Protein AF-A0A847QGR7-F1 (afdb_monomer_lite)

Foldseek 3Di:
DDDPDPPPVVVVVVVVVPDPDVVQADKDFLQCCCCLQVVVPDDSVVSVVCVVVVNAAWDDDDPGTIMHGSVVRNVSSVVVVVVVVVVVVVD

Secondary structure (DSSP, 8-state):
----SSHHHHHHHHHTT-S---SSPPEEEGGGHHHHTSTTSS-HHHHHHHHHHTSS-EEE-TTS-EEEEHHHHHHHHHHHHHHHHHHHH--

Sequence (91 aa):
MNTSKINNITTAVINQIAAPTNGVGEVRPLGDARHIIFNNTVSHSTILRMAKRGEFPAFKLLGGKWYFIVEIAQAWLAEISMSQFNYRKGA

pLDDT: mean 75.96, std 21.34, range [36.88, 96.88]

Structure (mmCIF, N/CA/C/O backbone):
data_AF-A0A847QGR7-F1
#
_entry.id   AF-A0A847QGR7-F1
#
loop_
_atom_site.group_PDB
_atom_site.id
_atom_site.type_symbol
_atom_site.label_atom_id
_atom_site.label_alt_id
_atom_site.label_comp_id
_atom_site.label_asym_id
_atom_site.label_entity_id
_atom_site.label_seq_id
_atom_site.pdbx_PDB_ins_code
_atom_site.Cartn_x
_atom_site.Cartn_y
_atom_site.Cartn_z
_atom_site.occupancy
_atom_site.B_iso_or_equiv
_atom_site.auth_seq_id
_atom_site.auth_comp_id
_atom_site.auth_asym_id
_atom_site.auth_atom_id
_atom_site.pdbx_PDB_model_num
ATOM 1 N N . MET A 1 1 ? 3.739 -3.942 -43.270 1.00 38.53 1 MET A N 1
ATOM 2 C CA . MET A 1 1 ? 4.303 -3.070 -42.216 1.00 38.53 1 MET A CA 1
ATOM 3 C C . MET A 1 1 ? 3.126 -2.457 -41.471 1.00 38.53 1 MET A C 1
ATOM 5 O O . MET A 1 1 ? 2.386 -1.712 -42.090 1.00 38.53 1 MET A O 1
ATOM 9 N N . ASN A 1 2 ? 2.852 -2.875 -40.232 1.00 36.88 2 ASN A N 1
ATOM 10 C CA . ASN A 1 2 ? 1.621 -2.512 -39.516 1.00 36.88 2 ASN A CA 1
ATOM 11 C C . ASN A 1 2 ? 1.995 -1.905 -38.152 1.00 36.88 2 ASN A C 1
ATOM 13 O O . ASN A 1 2 ? 2.189 -2.629 -37.180 1.00 36.88 2 ASN A O 1
ATOM 17 N N . THR A 1 3 ? 2.184 -0.585 -38.102 1.00 45.88 3 THR A N 1
ATOM 18 C CA . THR A 1 3 ? 2.742 0.161 -36.954 1.00 45.88 3 THR A CA 1
ATOM 19 C C . THR A 1 3 ? 1.706 1.039 -36.241 1.00 45.88 3 THR A C 1
ATOM 21 O O . THR A 1 3 ? 2.043 2.092 -35.714 1.00 45.88 3 THR A O 1
ATOM 24 N N . SER A 1 4 ? 0.436 0.624 -36.180 1.00 48.50 4 SER A N 1
ATOM 25 C CA . SER A 1 4 ? -0.650 1.480 -35.654 1.00 48.50 4 SER A CA 1
ATOM 26 C C . SER A 1 4 ? -1.258 1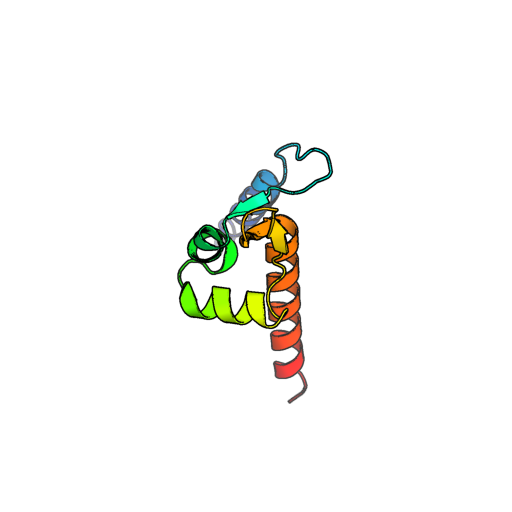.033 -34.318 1.00 48.50 4 SER A C 1
ATOM 28 O O . SER A 1 4 ? -2.358 1.459 -33.986 1.00 48.50 4 SER A O 1
ATOM 30 N N . LYS A 1 5 ? -0.582 0.189 -33.525 1.00 46.34 5 LYS A N 1
ATOM 31 C CA . LYS A 1 5 ? -1.126 -0.312 -32.239 1.00 46.34 5 LYS A CA 1
ATOM 32 C C . LYS A 1 5 ? -0.425 0.181 -30.968 1.00 46.34 5 LYS A C 1
ATOM 34 O O . LYS A 1 5 ? -0.846 -0.195 -29.882 1.00 46.34 5 LYS A O 1
ATOM 39 N N . ILE A 1 6 ? 0.606 1.021 -31.070 1.00 49.78 6 ILE A N 1
ATOM 40 C CA . ILE A 1 6 ? 1.431 1.389 -29.901 1.00 49.78 6 ILE A CA 1
ATOM 41 C C . ILE A 1 6 ? 0.956 2.696 -29.234 1.00 49.78 6 ILE A C 1
ATOM 43 O O . ILE A 1 6 ? 1.228 2.925 -28.061 1.00 49.78 6 ILE A O 1
ATOM 47 N N . ASN A 1 7 ? 0.155 3.520 -29.915 1.00 49.16 7 ASN A N 1
ATOM 48 C CA . ASN A 1 7 ? -0.067 4.902 -29.467 1.00 49.16 7 ASN A CA 1
ATOM 49 C C . ASN A 1 7 ? -1.296 5.111 -28.564 1.00 49.16 7 ASN A C 1
ATOM 51 O O . ASN A 1 7 ? -1.426 6.181 -27.982 1.00 49.16 7 ASN A O 1
ATOM 55 N N . ASN A 1 8 ? -2.175 4.115 -28.402 1.00 45.91 8 ASN A N 1
ATOM 56 C CA . ASN A 1 8 ? -3.413 4.296 -27.626 1.00 45.91 8 ASN A CA 1
ATOM 57 C C . ASN A 1 8 ? -3.300 3.877 -26.153 1.00 45.91 8 ASN A C 1
ATOM 59 O O . ASN A 1 8 ? -4.169 4.225 -25.358 1.00 45.91 8 ASN A O 1
ATOM 63 N N . ILE A 1 9 ? -2.249 3.145 -25.770 1.00 49.25 9 ILE A N 1
ATOM 64 C CA . ILE A 1 9 ? -2.063 2.707 -24.376 1.00 49.25 9 ILE A CA 1
ATOM 65 C C . ILE A 1 9 ? -1.501 3.860 -23.531 1.00 49.25 9 ILE A C 1
ATOM 67 O O . ILE A 1 9 ? -1.902 4.043 -22.386 1.00 49.25 9 ILE A O 1
ATOM 71 N N . THR A 1 10 ? -0.639 4.700 -24.108 1.00 46.16 10 THR A N 1
ATOM 72 C CA . THR A 1 10 ? 0.058 5.765 -23.374 1.00 46.16 10 THR A CA 1
ATOM 73 C C . THR A 1 10 ? -0.869 6.916 -22.971 1.00 46.16 10 THR A C 1
ATOM 75 O O . THR A 1 10 ? -0.742 7.452 -21.875 1.00 46.16 10 THR A O 1
ATOM 78 N N . THR A 1 11 ? -1.852 7.277 -23.802 1.00 41.38 11 THR A N 1
ATOM 79 C CA . THR A 1 11 ? -2.753 8.409 -23.513 1.00 41.38 11 THR A CA 1
ATOM 80 C C . THR A 1 11 ? -3.792 8.079 -22.437 1.00 41.38 11 THR A C 1
ATOM 82 O O . THR A 1 11 ? -4.174 8.953 -21.663 1.00 41.38 11 THR A O 1
ATOM 85 N N . ALA A 1 12 ? -4.218 6.816 -22.333 1.00 44.88 12 ALA A N 1
ATOM 86 C CA . ALA A 1 12 ? -5.161 6.383 -21.300 1.00 44.88 12 ALA A CA 1
ATOM 87 C C . ALA A 1 12 ? -4.536 6.394 -19.892 1.00 44.88 12 ALA A C 1
ATOM 89 O O . ALA A 1 12 ? -5.221 6.718 -18.925 1.00 44.88 12 ALA A O 1
ATOM 90 N N . VAL A 1 13 ? -3.231 6.111 -19.788 1.00 47.12 13 VAL A N 1
ATOM 91 C CA . VAL A 1 13 ? -2.476 6.199 -18.525 1.00 47.12 13 VAL A CA 1
ATOM 92 C C . VAL A 1 13 ? -2.289 7.658 -18.090 1.00 47.12 13 VAL A C 1
ATOM 94 O O . VAL A 1 13 ? -2.325 7.953 -16.902 1.00 47.12 13 VAL A O 1
ATOM 97 N N . ILE A 1 14 ? -2.156 8.588 -19.043 1.00 45.16 14 ILE A N 1
ATOM 98 C CA . ILE A 1 14 ? -1.964 10.019 -18.754 1.00 45.16 14 ILE A CA 1
ATOM 99 C C . ILE A 1 14 ? -3.286 10.701 -18.356 1.00 45.16 14 ILE A C 1
ATOM 101 O O . ILE A 1 14 ? -3.302 11.530 -17.449 1.00 45.16 14 ILE A O 1
ATOM 105 N N . ASN A 1 15 ? -4.417 10.317 -18.956 1.00 41.50 15 ASN A N 1
ATOM 106 C CA . ASN A 1 15 ? -5.718 10.933 -18.659 1.00 41.50 15 ASN A CA 1
ATOM 107 C C . ASN A 1 15 ? -6.356 10.486 -17.329 1.00 41.50 15 ASN A C 1
ATOM 109 O O . ASN A 1 15 ? -7.314 11.115 -16.886 1.00 41.50 15 ASN A O 1
ATOM 113 N N . GLN A 1 16 ? -5.836 9.452 -16.659 1.00 44.38 16 GLN A N 1
ATOM 114 C CA . GLN A 1 16 ? -6.266 9.104 -15.295 1.00 44.38 16 GLN A CA 1
ATOM 115 C C . GLN A 1 16 ? -5.684 10.033 -14.213 1.00 44.38 16 GLN A C 1
ATOM 117 O O . GLN A 1 16 ? -6.124 9.978 -13.070 1.00 44.38 16 GLN A O 1
ATOM 122 N N . ILE A 1 17 ? -4.743 10.918 -14.565 1.00 49.41 17 ILE A N 1
ATOM 123 C CA . ILE A 1 17 ? -4.032 11.809 -13.629 1.00 49.41 17 ILE A CA 1
ATOM 124 C C . ILE A 1 17 ? -4.798 13.136 -13.402 1.00 49.41 17 ILE A C 1
ATOM 126 O O . ILE A 1 17 ? -4.369 13.992 -12.638 1.00 49.41 17 ILE A O 1
ATOM 130 N N . ALA A 1 18 ? -5.955 13.333 -14.042 1.00 42.47 18 ALA A N 1
ATOM 131 C CA . ALA A 1 18 ? -6.678 14.609 -14.047 1.00 42.47 18 ALA A CA 1
ATOM 132 C C . ALA A 1 18 ? -7.936 14.632 -13.155 1.00 42.47 18 ALA A C 1
ATOM 134 O O . ALA A 1 18 ? -8.917 15.300 -13.484 1.00 42.47 18 ALA A O 1
ATOM 135 N N . ALA A 1 19 ? -7.937 13.919 -12.026 1.00 45.84 19 ALA A N 1
ATOM 136 C CA . ALA A 1 19 ? -8.868 14.247 -10.950 1.00 45.84 19 ALA A CA 1
ATOM 137 C C . ALA A 1 19 ? -8.242 15.384 -10.121 1.00 45.84 19 ALA A C 1
ATOM 139 O O . ALA A 1 19 ? -7.098 15.237 -9.692 1.00 45.84 19 ALA A O 1
ATOM 140 N N . PRO A 1 20 ? -8.935 16.516 -9.899 1.00 42.19 20 PRO A N 1
ATOM 141 C CA . PRO A 1 20 ? -8.411 17.602 -9.084 1.00 42.19 20 PRO A CA 1
ATOM 142 C C . PRO A 1 20 ? -8.345 17.135 -7.626 1.00 42.19 20 PRO A C 1
ATOM 144 O O . PRO A 1 20 ? -9.298 17.273 -6.863 1.00 42.19 20 PRO A O 1
ATOM 147 N N . THR A 1 21 ? -7.225 16.539 -7.230 1.00 50.91 21 THR A N 1
ATOM 148 C CA . THR A 1 21 ? -6.860 16.424 -5.823 1.00 50.91 21 THR A CA 1
ATOM 149 C C . THR A 1 21 ? -6.404 17.809 -5.377 1.00 50.91 21 THR A C 1
ATOM 151 O O . THR A 1 21 ? -5.721 18.519 -6.113 1.00 50.91 21 THR A O 1
ATOM 154 N N . ASN A 1 22 ? -6.834 18.252 -4.196 1.00 51.16 22 ASN A N 1
ATOM 155 C CA . ASN A 1 22 ? -6.625 19.615 -3.683 1.00 51.16 22 ASN A CA 1
ATOM 156 C C . ASN A 1 22 ? -5.148 19.918 -3.321 1.00 51.16 22 ASN A C 1
ATOM 158 O O . ASN A 1 22 ? -4.874 20.516 -2.286 1.00 51.16 22 ASN A O 1
ATOM 162 N N . GLY A 1 23 ? -4.175 19.437 -4.101 1.00 52.81 23 GLY A N 1
ATOM 163 C CA . GLY A 1 23 ? -2.747 19.437 -3.769 1.00 52.81 23 GLY A CA 1
ATOM 164 C C . GLY A 1 23 ? -2.363 18.431 -2.678 1.00 52.81 23 GLY A C 1
ATOM 165 O O . GLY A 1 23 ? -1.192 18.317 -2.329 1.00 52.81 23 GLY A O 1
ATOM 166 N N . VAL A 1 24 ? -3.335 17.685 -2.150 1.00 58.53 24 VAL A N 1
ATOM 167 C CA . VAL A 1 24 ? -3.166 16.645 -1.134 1.00 58.53 24 VAL A CA 1
ATOM 168 C C . VAL A 1 24 ? -3.691 15.369 -1.778 1.00 58.53 24 VAL A C 1
ATOM 170 O O . VAL A 1 24 ? -4.894 15.263 -2.004 1.00 58.53 24 VAL A O 1
ATOM 173 N N . GLY A 1 25 ? -2.795 14.477 -2.197 1.00 73.50 25 GLY A N 1
ATOM 174 C CA . GLY A 1 25 ? -3.149 13.274 -2.954 1.00 73.50 25 GLY A CA 1
ATOM 175 C C . GLY A 1 25 ? -4.215 12.395 -2.283 1.00 73.50 25 GLY A C 1
ATOM 176 O O . GLY A 1 25 ? -4.537 12.552 -1.101 1.00 73.50 25 GLY A O 1
ATOM 177 N N . GLU A 1 26 ? -4.781 11.462 -3.039 1.00 89.69 26 GLU A N 1
ATOM 178 C CA . GLU A 1 26 ? -5.869 10.602 -2.584 1.00 89.69 26 GLU A CA 1
ATOM 179 C C . GLU A 1 26 ? -5.436 9.689 -1.420 1.00 89.69 26 GLU A C 1
ATOM 181 O O . GLU A 1 26 ? -4.578 8.817 -1.567 1.00 89.69 26 GLU A O 1
ATOM 186 N N . VAL A 1 27 ? -6.059 9.859 -0.247 1.00 91.88 27 VAL A N 1
ATOM 187 C CA . VAL A 1 27 ? -5.775 9.046 0.946 1.00 91.88 27 VAL A CA 1
ATOM 188 C C . VAL A 1 27 ? -6.644 7.790 0.959 1.00 91.88 27 VAL A C 1
ATOM 190 O O . VAL A 1 27 ? -7.874 7.870 0.971 1.00 91.88 27 VAL A O 1
ATOM 193 N N . ARG A 1 28 ? -6.010 6.617 1.045 1.00 93.50 28 ARG A N 1
ATOM 194 C CA . ARG A 1 28 ? -6.685 5.311 1.076 1.00 93.50 28 ARG A CA 1
ATOM 195 C C . ARG A 1 28 ? -6.235 4.446 2.261 1.00 93.50 28 ARG A C 1
ATOM 197 O O . ARG A 1 28 ? -5.090 4.558 2.709 1.00 93.50 28 ARG A O 1
ATOM 204 N N . PRO A 1 29 ? -7.109 3.576 2.806 1.00 95.19 29 PRO A N 1
ATOM 205 C CA . PRO A 1 29 ? -6.720 2.570 3.795 1.00 95.19 29 PRO A CA 1
ATOM 206 C C . PRO A 1 29 ? -5.626 1.637 3.263 1.00 95.19 29 PRO A C 1
ATOM 208 O O . PRO A 1 29 ? -5.672 1.222 2.111 1.00 95.19 29 PRO A O 1
ATOM 211 N N . LEU A 1 30 ? -4.692 1.203 4.116 1.00 94.75 30 LEU A N 1
ATOM 212 C CA . LEU A 1 30 ? -3.589 0.319 3.698 1.00 94.75 30 LEU A CA 1
ATOM 213 C C . LEU A 1 30 ? -4.060 -1.009 3.075 1.00 94.75 30 LEU A C 1
ATOM 215 O O . LEU A 1 30 ? -3.366 -1.571 2.230 1.00 94.75 30 LEU A O 1
ATOM 219 N N . GLY A 1 31 ? -5.245 -1.496 3.457 1.00 93.25 31 GLY A N 1
ATOM 220 C CA . GLY A 1 31 ? -5.845 -2.694 2.860 1.00 93.25 31 GLY A CA 1
ATOM 221 C C . GLY A 1 31 ? -6.037 -2.586 1.344 1.00 93.25 31 GLY A C 1
ATOM 222 O O . GLY A 1 31 ? -5.949 -3.596 0.643 1.00 93.25 31 GLY A O 1
ATOM 223 N N . ASP A 1 32 ? -6.197 -1.364 0.833 1.00 95.25 32 ASP 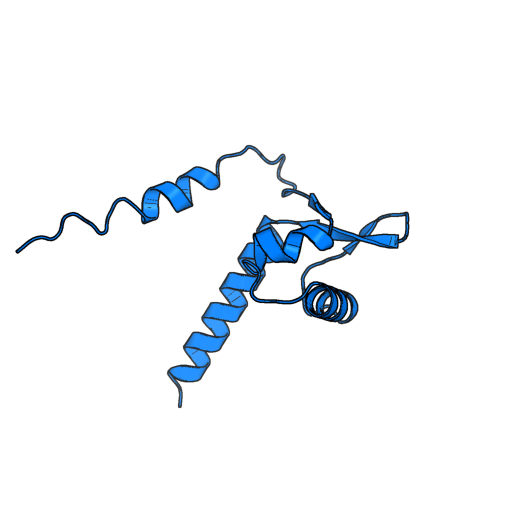A N 1
ATOM 224 C CA . ASP A 1 32 ? -6.427 -1.109 -0.584 1.00 95.25 32 ASP A CA 1
ATOM 225 C C . ASP A 1 32 ? -5.130 -1.135 -1.406 1.00 95.25 32 ASP A C 1
ATOM 227 O O . ASP A 1 32 ? -5.142 -1.416 -2.605 1.00 95.25 32 ASP A O 1
ATOM 231 N N . ALA A 1 33 ? -3.972 -0.952 -0.765 1.00 94.88 33 ALA A N 1
ATOM 232 C CA . ALA A 1 33 ? -2.680 -0.919 -1.451 1.00 94.88 33 ALA A CA 1
ATOM 233 C C . ALA A 1 33 ? -2.398 -2.205 -2.248 1.00 94.88 33 ALA A C 1
ATOM 235 O O . ALA A 1 33 ? -1.735 -2.160 -3.285 1.00 94.88 33 ALA A O 1
ATOM 236 N N . ARG A 1 34 ? -2.942 -3.353 -1.812 1.00 95.38 34 ARG A N 1
ATOM 237 C CA . ARG A 1 34 ? -2.811 -4.629 -2.530 1.00 95.38 34 ARG A CA 1
ATOM 238 C C . ARG A 1 34 ? -3.302 -4.528 -3.972 1.00 95.38 34 ARG A C 1
ATOM 240 O O . ARG A 1 34 ? -2.631 -5.044 -4.862 1.00 95.38 34 ARG A O 1
ATOM 247 N N . HIS A 1 35 ? -4.459 -3.911 -4.194 1.00 95.31 35 HIS A N 1
ATOM 248 C CA . HIS A 1 35 ? -5.063 -3.833 -5.521 1.00 95.31 35 HIS A CA 1
ATOM 249 C C . HIS A 1 35 ? -4.633 -2.569 -6.271 1.00 95.31 35 HIS A C 1
ATOM 251 O O . HIS A 1 35 ? -4.372 -2.657 -7.465 1.00 95.31 35 HIS A O 1
ATOM 257 N N . ILE A 1 36 ? -4.491 -1.434 -5.575 1.00 93.56 36 ILE A N 1
ATOM 258 C CA . ILE A 1 36 ? -4.161 -0.140 -6.198 1.00 93.56 36 ILE A CA 1
ATOM 259 C C . ILE A 1 36 ? -2.684 -0.052 -6.592 1.00 93.56 36 ILE A C 1
ATOM 261 O O . ILE A 1 36 ? -2.367 0.400 -7.686 1.00 93.56 36 ILE A O 1
ATOM 265 N N . ILE A 1 37 ? -1.777 -0.470 -5.706 1.00 93.69 37 ILE A N 1
ATOM 266 C CA . ILE A 1 37 ? -0.332 -0.275 -5.895 1.00 93.69 37 ILE A CA 1
ATOM 267 C C . ILE A 1 37 ? 0.329 -1.550 -6.403 1.00 93.69 37 ILE A C 1
ATOM 269 O O . ILE A 1 37 ? 1.088 -1.524 -7.365 1.00 93.69 37 ILE A O 1
ATOM 273 N N . PHE A 1 38 ? 0.024 -2.689 -5.782 1.00 92.12 38 PHE A N 1
ATOM 274 C CA . PHE A 1 38 ? 0.733 -3.939 -6.059 1.00 92.12 38 PHE A CA 1
ATOM 275 C C . PHE A 1 38 ? 0.028 -4.855 -7.067 1.00 92.12 38 PHE A C 1
ATOM 277 O O . PHE A 1 38 ? 0.522 -5.955 -7.310 1.00 92.12 38 PHE A O 1
ATOM 284 N N . ASN A 1 39 ? -1.115 -4.460 -7.639 1.00 92.06 39 ASN A N 1
ATOM 285 C CA . ASN A 1 39 ? -1.889 -5.263 -8.598 1.00 92.06 39 ASN A CA 1
ATOM 286 C C . ASN A 1 39 ? -2.043 -6.745 -8.177 1.00 92.06 39 ASN A C 1
ATOM 288 O O . ASN A 1 39 ? -1.801 -7.675 -8.942 1.00 92.06 39 ASN A O 1
ATOM 292 N N . ASN A 1 40 ? -2.369 -6.973 -6.903 1.00 91.81 40 ASN A N 1
ATOM 293 C CA . ASN A 1 40 ? -2.518 -8.283 -6.264 1.00 91.81 40 ASN A CA 1
ATOM 294 C C . ASN A 1 40 ? -1.264 -9.178 -6.195 1.00 91.81 40 ASN A C 1
ATOM 296 O O . ASN A 1 40 ? -1.378 -10.306 -5.714 1.00 91.81 40 ASN A O 1
ATOM 300 N N . THR A 1 41 ? -0.081 -8.691 -6.582 1.00 91.19 41 THR A N 1
ATOM 301 C CA . THR A 1 41 ? 1.178 -9.463 -6.550 1.00 91.19 41 THR A CA 1
ATOM 302 C C . THR A 1 41 ? 1.768 -9.612 -5.144 1.00 91.19 41 THR A C 1
ATOM 304 O O . THR A 1 41 ? 2.450 -10.594 -4.860 1.00 91.19 41 THR A O 1
ATOM 307 N N . VAL A 1 42 ? 1.477 -8.671 -4.238 1.00 92.38 42 VAL A N 1
ATOM 308 C CA . VAL A 1 42 ? 1.979 -8.665 -2.855 1.00 92.38 42 VAL A CA 1
ATOM 309 C C . VAL A 1 42 ? 0.831 -8.885 -1.868 1.00 92.38 42 VAL A C 1
ATOM 311 O O . VAL A 1 42 ? -0.242 -8.292 -1.983 1.00 92.38 42 VAL A O 1
ATOM 314 N N . SER A 1 43 ? 1.044 -9.748 -0.871 1.00 94.56 43 SER A N 1
ATOM 315 C CA . SER A 1 43 ? 0.042 -10.034 0.160 1.00 94.56 43 SER A CA 1
ATOM 316 C C . SER A 1 43 ? -0.151 -8.862 1.130 1.00 94.56 43 SER A C 1
ATOM 318 O O . SER A 1 43 ? 0.792 -8.145 1.465 1.00 94.56 43 SER A O 1
ATOM 320 N N . HIS A 1 44 ? -1.364 -8.714 1.671 1.00 94.12 44 HIS A N 1
ATOM 321 C CA . HIS A 1 44 ? -1.676 -7.654 2.639 1.00 94.12 44 HIS A CA 1
ATOM 322 C C . HIS A 1 44 ? -0.775 -7.705 3.889 1.00 94.12 44 HIS A C 1
ATOM 324 O O . HIS A 1 44 ? -0.320 -6.668 4.366 1.00 94.12 44 HIS A O 1
ATOM 330 N N . SER A 1 45 ? -0.442 -8.901 4.390 1.00 95.56 45 SER A N 1
ATOM 331 C CA . SER A 1 45 ? 0.470 -9.064 5.532 1.00 95.56 45 SER A CA 1
ATOM 332 C C . SER A 1 45 ? 1.892 -8.581 5.231 1.00 95.56 45 SER A C 1
ATOM 334 O O . SER A 1 45 ? 2.545 -8.009 6.105 1.00 95.56 45 SER A O 1
ATOM 336 N N . THR A 1 46 ? 2.364 -8.768 3.997 1.00 96.56 46 THR A N 1
ATOM 337 C CA . THR A 1 46 ? 3.659 -8.250 3.549 1.00 96.56 46 THR A CA 1
ATOM 338 C C . THR A 1 46 ? 3.637 -6.732 3.453 1.00 96.56 46 THR A C 1
ATOM 340 O O . THR A 1 46 ? 4.516 -6.097 4.025 1.00 96.56 46 THR A O 1
ATOM 343 N N . ILE A 1 47 ? 2.601 -6.148 2.849 1.00 95.75 47 ILE A N 1
ATOM 344 C CA . ILE A 1 47 ? 2.436 -4.688 2.761 1.00 95.75 47 ILE A CA 1
ATOM 345 C C . ILE A 1 47 ? 2.393 -4.064 4.162 1.00 95.75 47 ILE A C 1
ATOM 347 O O . ILE 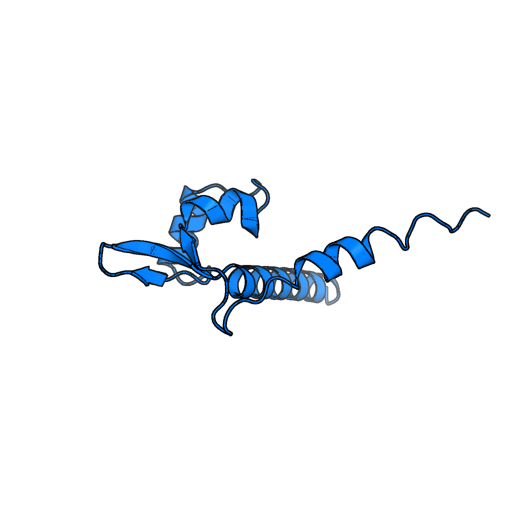A 1 47 ? 3.086 -3.088 4.437 1.00 95.75 47 ILE A O 1
ATOM 351 N N . LEU A 1 48 ? 1.646 -4.665 5.094 1.00 95.94 48 LEU A N 1
ATOM 352 C CA . LEU A 1 48 ? 1.598 -4.210 6.484 1.00 95.94 48 LEU A CA 1
ATOM 353 C C . LEU A 1 48 ? 2.969 -4.273 7.168 1.00 95.94 48 LEU A C 1
ATOM 355 O O . LEU A 1 48 ? 3.311 -3.382 7.946 1.00 95.94 48 LEU A O 1
ATOM 359 N N . ARG A 1 49 ? 3.762 -5.315 6.902 1.00 96.88 49 ARG A N 1
ATOM 360 C CA . ARG A 1 49 ? 5.132 -5.422 7.417 1.00 96.88 49 ARG A CA 1
ATOM 361 C C . ARG A 1 49 ? 6.033 -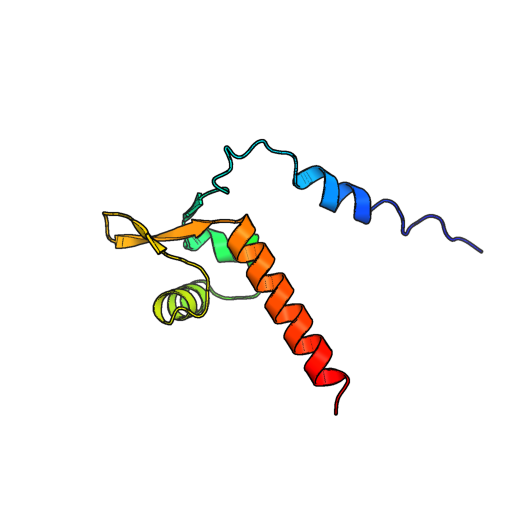4.336 6.827 1.00 96.88 49 ARG A C 1
ATOM 363 O O . ARG A 1 49 ? 6.772 -3.726 7.592 1.00 96.88 49 ARG A O 1
ATOM 370 N N . MET A 1 50 ? 5.936 -4.067 5.526 1.00 96.12 50 MET A N 1
ATOM 371 C CA . MET A 1 50 ? 6.683 -2.994 4.858 1.00 96.12 50 MET A CA 1
ATOM 372 C C . MET A 1 50 ? 6.334 -1.624 5.451 1.00 96.12 50 MET A C 1
ATOM 374 O O . MET A 1 50 ? 7.230 -0.875 5.825 1.00 96.12 50 MET A O 1
ATOM 378 N N . ALA A 1 51 ? 5.042 -1.336 5.648 1.00 95.44 51 ALA A N 1
ATOM 379 C CA . ALA A 1 51 ? 4.578 -0.104 6.290 1.00 95.44 51 ALA A CA 1
ATOM 380 C C . ALA A 1 51 ? 5.137 0.050 7.716 1.00 95.44 51 ALA A C 1
ATOM 382 O O . ALA A 1 51 ? 5.667 1.096 8.076 1.00 95.44 51 ALA A O 1
ATOM 383 N N . LYS A 1 52 ? 5.097 -1.018 8.525 1.00 94.88 52 LYS A N 1
ATOM 384 C CA . LYS A 1 52 ? 5.664 -1.014 9.887 1.00 94.88 52 LYS A CA 1
ATOM 385 C C . LYS A 1 52 ? 7.178 -0.789 9.919 1.00 94.88 52 LYS A C 1
ATOM 387 O O . LYS A 1 52 ? 7.675 -0.285 10.919 1.00 94.88 52 LYS A O 1
ATOM 392 N N . ARG A 1 53 ? 7.896 -1.193 8.869 1.00 95.50 53 ARG A N 1
ATOM 393 C CA . ARG A 1 53 ? 9.348 -1.010 8.727 1.00 95.50 53 ARG A CA 1
ATOM 394 C C . ARG A 1 53 ? 9.734 0.325 8.089 1.00 95.50 53 ARG A C 1
ATOM 396 O O . ARG A 1 53 ? 10.919 0.616 8.013 1.00 95.50 53 ARG A O 1
ATOM 403 N N . GLY A 1 54 ? 8.763 1.115 7.626 1.00 93.06 54 GLY A N 1
ATOM 404 C CA . GLY A 1 54 ? 9.024 2.338 6.863 1.00 93.06 54 GLY A CA 1
ATOM 405 C C . GLY A 1 54 ? 9.514 2.087 5.432 1.00 93.06 54 GLY A C 1
ATOM 406 O O . GLY A 1 54 ? 9.995 3.008 4.789 1.00 93.06 54 GLY A O 1
ATOM 407 N N . GLU A 1 55 ? 9.393 0.858 4.921 1.00 94.06 55 GLU A N 1
ATOM 408 C CA . GLU A 1 55 ? 9.780 0.498 3.548 1.00 94.06 55 GLU A CA 1
ATOM 409 C C . GLU A 1 55 ? 8.717 0.926 2.526 1.00 94.06 55 GLU A C 1
ATOM 411 O O . GLU A 1 55 ? 9.044 1.170 1.370 1.00 94.06 55 GLU A O 1
ATOM 416 N N . PHE A 1 56 ? 7.448 1.003 2.944 1.00 95.06 56 PHE A N 1
ATOM 417 C CA . PHE A 1 56 ? 6.319 1.455 2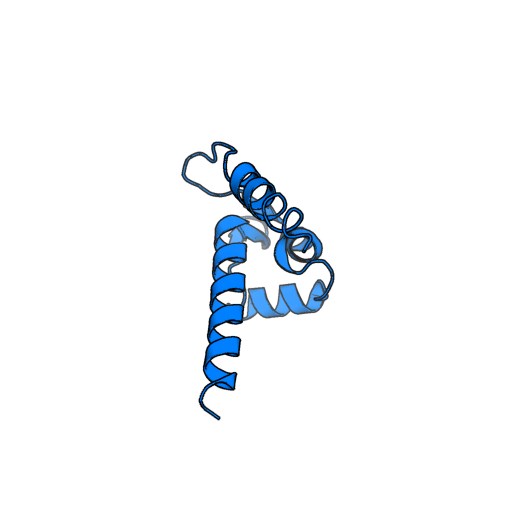.127 1.00 95.06 56 PHE A CA 1
ATOM 418 C C . PHE A 1 56 ? 5.783 2.787 2.679 1.00 95.06 56 PHE A C 1
ATOM 420 O O . PHE A 1 56 ? 5.572 2.862 3.896 1.00 95.06 56 PHE A O 1
ATOM 427 N N . PRO A 1 57 ? 5.533 3.815 1.836 1.00 93.31 57 PRO A N 1
ATOM 428 C CA . PRO A 1 57 ? 5.087 5.137 2.278 1.00 93.31 57 PRO A CA 1
ATOM 429 C C . PRO A 1 57 ? 3.644 5.096 2.797 1.00 93.31 57 PRO A C 1
ATOM 431 O O . PRO A 1 57 ? 2.675 5.343 2.081 1.00 93.31 57 PRO A O 1
ATOM 434 N N . ALA A 1 58 ? 3.508 4.775 4.078 1.00 95.88 58 ALA A N 1
ATOM 435 C CA . ALA 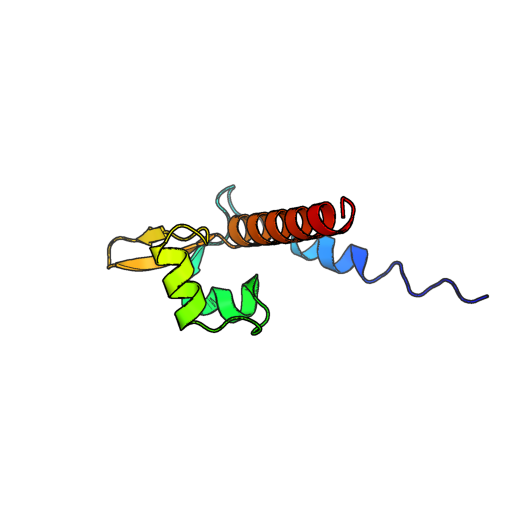A 1 58 ? 2.247 4.712 4.796 1.00 95.88 58 ALA A CA 1
ATOM 436 C C . ALA A 1 58 ? 2.361 5.411 6.151 1.00 95.88 58 ALA A C 1
ATOM 438 O O . ALA A 1 58 ? 3.436 5.512 6.739 1.00 95.88 58 ALA A O 1
ATOM 439 N N . PHE A 1 59 ? 1.225 5.860 6.673 1.00 93.81 59 PHE A N 1
ATOM 440 C CA . PHE A 1 59 ? 1.126 6.569 7.945 1.00 93.81 59 PHE A CA 1
ATOM 441 C C . PHE A 1 59 ? -0.080 6.088 8.752 1.00 93.81 59 PHE A C 1
ATOM 443 O O . PHE A 1 59 ? -0.991 5.439 8.233 1.00 93.81 59 PHE A O 1
ATOM 450 N N . LYS A 1 60 ? -0.086 6.395 10.051 1.00 93.50 60 LYS A N 1
ATOM 451 C CA . LYS A 1 60 ? -1.219 6.119 10.941 1.00 93.50 60 LYS A CA 1
ATOM 452 C C . LYS A 1 60 ? -2.006 7.393 11.212 1.00 93.50 60 LYS A C 1
ATOM 454 O O . LYS A 1 60 ? -1.415 8.420 11.524 1.00 93.50 60 LYS A O 1
ATOM 459 N N . LEU A 1 61 ? -3.331 7.290 11.170 1.00 88.62 61 LEU A N 1
ATOM 460 C CA . LEU A 1 61 ? -4.228 8.327 11.684 1.00 88.62 61 LEU A CA 1
ATOM 461 C C . LEU A 1 61 ? -4.575 8.070 13.159 1.00 88.62 61 LEU A C 1
ATOM 463 O O . LEU A 1 61 ? -4.381 6.962 13.677 1.00 88.62 61 LEU A O 1
ATOM 467 N N . LEU A 1 62 ? -5.114 9.094 13.832 1.00 78.12 62 LEU A N 1
ATOM 468 C CA . LEU A 1 62 ? -5.675 8.980 15.182 1.00 78.12 62 LEU A CA 1
ATOM 469 C C . LEU A 1 62 ? -6.762 7.890 15.167 1.00 78.12 62 LEU A C 1
ATOM 471 O O . LEU A 1 62 ? -7.768 8.013 14.477 1.00 78.12 62 LEU A O 1
ATOM 475 N N . GLY A 1 63 ? -6.502 6.770 15.847 1.00 81.75 63 GLY A N 1
ATOM 476 C CA . GLY A 1 63 ? -7.290 5.531 15.737 1.00 81.75 63 GLY A CA 1
ATOM 477 C C . GLY A 1 63 ? -6.478 4.297 15.324 1.00 81.75 63 GLY A C 1
ATOM 478 O O . GLY A 1 63 ? -7.001 3.186 15.322 1.00 81.75 63 GLY A O 1
ATOM 479 N N . GLY A 1 64 ? -5.192 4.459 14.989 1.00 87.06 64 GLY A N 1
ATOM 480 C CA . GLY A 1 64 ? -4.228 3.356 14.857 1.00 87.06 64 GLY A CA 1
ATOM 481 C C . GLY A 1 64 ? -4.301 2.562 13.548 1.00 87.06 64 GLY A C 1
ATOM 482 O O . GLY A 1 64 ? -3.473 1.672 13.330 1.00 87.06 64 GLY A O 1
ATOM 483 N N . LYS A 1 65 ? -5.248 2.894 12.665 1.00 90.81 65 LYS A N 1
ATOM 484 C CA . LYS A 1 65 ? -5.351 2.335 11.313 1.00 90.81 65 LYS A CA 1
ATOM 485 C C . LYS A 1 65 ? -4.299 2.956 10.391 1.00 90.81 65 LYS A C 1
ATOM 487 O O . LYS A 1 65 ? -3.980 4.139 10.512 1.00 90.81 65 LYS A O 1
ATOM 492 N N . TRP A 1 66 ? -3.772 2.140 9.482 1.00 94.69 66 TRP A N 1
ATOM 493 C CA . TRP A 1 66 ? -2.785 2.554 8.486 1.00 94.69 66 TRP A CA 1
ATOM 494 C C . TRP A 1 66 ? -3.454 3.041 7.202 1.00 94.69 66 TRP A C 1
ATOM 496 O O . TRP A 1 66 ? -4.423 2.437 6.735 1.00 94.69 66 TRP A O 1
ATOM 506 N N . TYR A 1 67 ? -2.876 4.084 6.621 1.00 95.00 67 TYR A N 1
ATOM 507 C CA . TYR A 1 67 ? -3.297 4.736 5.389 1.00 95.00 67 TYR A CA 1
ATOM 508 C C . TYR A 1 67 ? -2.080 5.037 4.517 1.00 95.00 67 TYR A C 1
ATOM 510 O O . TYR A 1 67 ? -0.945 5.022 4.995 1.00 95.00 67 TYR A O 1
ATOM 518 N N . PHE A 1 68 ? -2.321 5.315 3.244 1.00 94.25 68 PHE A N 1
ATOM 519 C CA . PHE A 1 68 ? -1.312 5.785 2.304 1.00 94.25 68 PHE A CA 1
ATOM 520 C C . PHE A 1 68 ? -1.922 6.831 1.370 1.00 94.25 68 PHE A C 1
ATOM 522 O O . PHE A 1 68 ? -3.145 6.904 1.237 1.00 94.25 68 PHE A O 1
ATOM 529 N N . ILE A 1 69 ? -1.065 7.635 0.746 1.00 94.56 69 ILE A N 1
ATOM 530 C CA . ILE A 1 69 ? -1.446 8.536 -0.346 1.00 94.56 69 ILE A CA 1
ATOM 531 C C . ILE A 1 69 ? -1.106 7.830 -1.657 1.00 94.56 69 ILE A C 1
ATOM 533 O O . ILE A 1 69 ? 0.031 7.378 -1.827 1.00 94.56 69 ILE A O 1
ATOM 537 N N . VAL A 1 70 ? -2.083 7.701 -2.555 1.00 92.75 70 VAL A N 1
ATOM 538 C CA . VAL A 1 70 ? -1.968 6.888 -3.775 1.00 92.75 70 VAL A CA 1
ATOM 539 C C . VAL A 1 70 ? -0.804 7.345 -4.650 1.00 92.75 70 VAL A C 1
ATOM 541 O O . VAL A 1 70 ? 0.028 6.530 -5.038 1.00 92.75 70 VAL A O 1
ATOM 544 N N . GLU A 1 71 ? -0.690 8.643 -4.890 1.00 91.06 71 GLU A N 1
ATOM 545 C CA . GLU A 1 71 ? 0.302 9.255 -5.770 1.00 91.06 71 GLU A CA 1
ATOM 546 C C . GLU A 1 71 ? 1.725 9.072 -5.225 1.00 91.06 71 GLU A C 1
ATOM 548 O O . GLU A 1 71 ? 2.641 8.736 -5.974 1.00 91.06 71 GLU A O 1
ATOM 553 N N . ILE A 1 72 ? 1.908 9.206 -3.906 1.00 90.75 72 ILE A N 1
ATOM 554 C CA . ILE A 1 72 ? 3.206 8.978 -3.250 1.00 90.75 72 ILE A CA 1
ATOM 555 C C . ILE A 1 72 ? 3.602 7.503 -3.365 1.00 90.75 72 ILE A C 1
ATOM 557 O O . ILE A 1 72 ? 4.749 7.187 -3.675 1.00 90.75 72 ILE A O 1
ATOM 561 N N . ALA A 1 73 ? 2.660 6.584 -3.141 1.00 92.69 73 ALA A N 1
ATOM 562 C CA . ALA A 1 73 ? 2.930 5.155 -3.257 1.00 92.69 73 ALA A CA 1
ATOM 563 C C . ALA A 1 73 ? 3.219 4.721 -4.706 1.00 92.69 73 ALA A C 1
ATOM 565 O O . ALA A 1 73 ? 4.063 3.852 -4.924 1.00 92.69 73 ALA A O 1
ATOM 566 N N . GLN A 1 74 ? 2.564 5.332 -5.698 1.00 91.25 74 GLN A N 1
ATOM 567 C CA . GLN A 1 74 ? 2.853 5.100 -7.115 1.00 91.25 74 GLN A CA 1
ATOM 568 C C . GLN A 1 74 ? 4.241 5.622 -7.508 1.00 91.25 74 GLN A C 1
ATOM 570 O O . GLN A 1 74 ? 4.992 4.900 -8.164 1.00 91.25 74 GLN A O 1
ATOM 575 N N . ALA A 1 75 ? 4.610 6.829 -7.066 1.00 89.38 75 ALA A N 1
ATOM 576 C CA . ALA A 1 75 ? 5.941 7.392 -7.297 1.00 89.38 75 ALA A CA 1
ATOM 577 C C . ALA A 1 75 ? 7.041 6.507 -6.686 1.00 89.38 75 ALA A C 1
ATOM 579 O O . ALA A 1 75 ? 7.972 6.104 -7.380 1.00 89.38 75 ALA A O 1
ATOM 580 N N . TRP A 1 76 ? 6.869 6.096 -5.427 1.00 92.25 76 TRP A N 1
ATOM 581 C CA . TRP A 1 76 ? 7.763 5.157 -4.744 1.00 92.25 76 TRP A CA 1
ATOM 582 C C . TRP A 1 76 ? 7.936 3.833 -5.511 1.00 92.25 76 TRP A C 1
ATOM 584 O O . TRP A 1 76 ? 9.052 3.328 -5.654 1.00 92.25 76 TRP A O 1
ATOM 594 N N . LEU A 1 77 ? 6.850 3.270 -6.056 1.00 89.12 77 LEU A N 1
ATOM 595 C CA . LEU A 1 77 ? 6.918 2.024 -6.826 1.00 89.12 77 LEU A CA 1
ATOM 596 C C . LEU A 1 77 ? 7.714 2.204 -8.130 1.00 89.12 77 LEU A C 1
ATOM 598 O O . LEU A 1 77 ? 8.484 1.317 -8.518 1.00 89.12 77 LEU A O 1
ATOM 602 N N . ALA A 1 78 ? 7.546 3.347 -8.799 1.00 86.75 78 ALA A N 1
ATOM 603 C CA . ALA A 1 78 ? 8.300 3.692 -9.999 1.00 86.75 78 ALA A CA 1
ATOM 604 C C . ALA A 1 78 ? 9.802 3.851 -9.698 1.00 86.75 78 ALA A C 1
ATOM 606 O O . ALA A 1 78 ? 10.631 3.288 -10.417 1.00 86.75 78 ALA A O 1
ATOM 607 N N . GLU A 1 79 ? 10.157 4.523 -8.600 1.00 84.75 79 GLU A N 1
ATOM 608 C CA . GLU A 1 79 ? 11.545 4.701 -8.150 1.00 84.75 79 GLU A CA 1
ATOM 609 C C . GLU A 1 79 ? 12.242 3.365 -7.854 1.00 84.75 79 GLU A C 1
ATOM 611 O O . GLU A 1 79 ? 13.375 3.132 -8.292 1.00 84.75 79 GLU A O 1
ATOM 616 N N . ILE A 1 80 ? 11.557 2.445 -7.165 1.00 83.62 80 ILE A N 1
ATOM 617 C CA . ILE A 1 80 ? 12.085 1.099 -6.899 1.00 83.62 80 ILE A CA 1
ATOM 618 C C . ILE A 1 80 ? 12.298 0.331 -8.202 1.00 83.62 80 ILE A C 1
ATOM 620 O O . ILE A 1 80 ? 13.341 -0.300 -8.386 1.00 83.62 80 ILE A O 1
ATOM 624 N N . SER A 1 81 ? 11.331 0.398 -9.116 1.00 76.44 81 SER A N 1
ATOM 625 C CA . SER A 1 81 ? 11.406 -0.299 -10.403 1.00 76.44 81 SER A CA 1
ATOM 626 C C . SER A 1 81 ? 12.585 0.202 -11.246 1.00 76.44 81 SER A C 1
ATOM 628 O O . SER A 1 81 ? 13.320 -0.598 -11.828 1.00 76.44 81 SER A O 1
ATOM 630 N N . MET A 1 82 ? 12.829 1.517 -11.258 1.00 67.62 82 MET A N 1
ATOM 631 C CA . MET A 1 82 ? 13.983 2.121 -11.933 1.00 67.62 82 MET A CA 1
ATOM 632 C C . MET A 1 82 ? 15.312 1.745 -11.271 1.00 67.62 82 MET A C 1
ATOM 634 O O . MET A 1 82 ? 16.283 1.430 -11.963 1.00 67.62 82 MET A O 1
ATOM 638 N N . SER A 1 83 ? 15.358 1.720 -9.939 1.00 64.12 83 SER A N 1
ATOM 639 C CA . SER A 1 83 ? 16.554 1.330 -9.185 1.00 64.12 83 SER A CA 1
ATOM 640 C C . SER A 1 83 ? 16.962 -0.117 -9.485 1.00 64.12 83 SER A C 1
ATOM 642 O O . SER A 1 83 ? 18.135 -0.399 -9.727 1.00 64.12 83 SER A O 1
ATOM 644 N N . GLN A 1 84 ? 15.993 -1.033 -9.567 1.00 61.38 84 GLN A N 1
ATOM 645 C CA . GLN A 1 84 ? 16.239 -2.432 -9.932 1.00 61.38 84 GLN A CA 1
ATOM 646 C C . GLN A 1 84 ? 16.678 -2.605 -11.395 1.00 61.38 84 GLN A C 1
ATOM 648 O O . GLN A 1 84 ? 17.488 -3.484 -11.697 1.00 61.38 84 GLN A O 1
ATOM 653 N N . PHE A 1 85 ? 16.178 -1.767 -12.309 1.00 55.34 85 PHE A N 1
ATOM 654 C CA . PHE A 1 85 ? 16.600 -1.781 -13.712 1.00 55.34 85 PHE A CA 1
ATOM 655 C C . PHE A 1 85 ? 18.060 -1.338 -13.880 1.00 55.34 85 PHE A C 1
ATOM 657 O O . PHE A 1 85 ? 18.817 -1.977 -14.612 1.00 55.34 85 PHE A O 1
ATOM 664 N N . ASN A 1 86 ? 18.481 -0.296 -13.161 1.00 58.03 86 ASN A N 1
ATOM 665 C CA . ASN A 1 86 ? 19.850 0.218 -13.238 1.00 58.03 86 ASN A CA 1
ATOM 666 C C . ASN A 1 86 ? 20.880 -0.761 -12.650 1.00 58.03 86 ASN A C 1
ATOM 668 O O . ASN A 1 86 ? 21.955 -0.922 -13.223 1.00 58.03 86 ASN A O 1
ATOM 672 N N . TYR A 1 87 ? 20.529 -1.498 -11.591 1.00 53.22 87 TYR A N 1
ATOM 673 C CA . TYR A 1 87 ? 21.384 -2.562 -11.044 1.00 53.22 87 TYR A CA 1
ATOM 674 C C . TYR A 1 87 ? 21.653 -3.703 -12.038 1.00 53.22 87 TYR A C 1
ATOM 676 O O . TYR A 1 87 ? 22.728 -4.291 -12.024 1.00 53.22 87 TYR A O 1
ATOM 684 N N . ARG A 1 88 ? 20.704 -4.010 -12.931 1.00 53.12 88 ARG A N 1
ATOM 685 C CA . ARG A 1 88 ? 20.854 -5.074 -13.941 1.00 53.12 88 ARG A CA 1
ATOM 686 C C . ARG A 1 88 ? 21.666 -4.667 -15.170 1.00 53.12 88 ARG A C 1
ATOM 688 O O . ARG A 1 88 ? 22.029 -5.537 -15.949 1.00 53.12 88 ARG A O 1
ATOM 695 N N . LYS A 1 89 ? 21.920 -3.371 -15.371 1.00 52.72 89 LYS A N 1
ATOM 696 C CA . LYS A 1 89 ? 22.724 -2.866 -16.497 1.00 52.72 89 LYS A CA 1
ATOM 697 C C . LYS A 1 89 ? 24.199 -2.644 -16.160 1.00 52.72 89 LYS A C 1
ATOM 699 O O . LYS A 1 89 ? 24.976 -2.392 -17.074 1.00 52.72 89 LYS A O 1
ATOM 704 N N . GLY A 1 90 ? 24.565 -2.709 -14.882 1.00 51.28 90 GLY A N 1
ATOM 705 C CA . GLY A 1 90 ? 25.940 -2.542 -14.404 1.00 51.28 90 GLY A CA 1
ATOM 706 C C . GLY A 1 90 ? 26.633 -3.841 -13.981 1.00 51.28 90 GLY A C 1
ATOM 707 O O . GLY A 1 90 ? 27.664 -3.753 -13.322 1.00 51.28 90 GLY A O 1
ATOM 708 N N . ALA A 1 91 ? 26.061 -5.007 -14.304 1.00 46.34 91 ALA A N 1
ATOM 709 C CA . ALA A 1 91 ? 26.607 -6.331 -13.999 1.00 46.34 91 ALA A CA 1
ATOM 710 C C . ALA A 1 91 ? 27.034 -7.060 -15.277 1.00 46.34 91 ALA A C 1
ATOM 712 O O . ALA A 1 91 ? 26.302 -6.930 -16.286 1.00 46.34 91 ALA A O 1
#

Radius of gyration: 16.41 Å; chains: 1; bounding box: 36×30×58 Å